Protein AF-A0A2S7NN99-F1 (afdb_monomer_lite)

Structure (mmCIF, N/CA/C/O backbone):
data_AF-A0A2S7NN99-F1
#
_entry.id   AF-A0A2S7NN99-F1
#
loop_
_atom_site.group_PDB
_atom_site.id
_atom_site.type_symbol
_atom_site.label_atom_id
_atom_site.label_alt_id
_atom_site.label_comp_id
_atom_site.label_asym_id
_atom_site.label_entity_id
_atom_site.label_seq_id
_atom_site.pdbx_PDB_ins_code
_atom_site.Cartn_x
_atom_site.Cartn_y
_atom_site.Cartn_z
_atom_site.occupancy
_atom_site.B_iso_or_equiv
_atom_site.auth_seq_id
_atom_site.auth_comp_id
_atom_site.auth_asym_id
_atom_site.auth_atom_id
_atom_site.pdbx_PDB_model_num
ATOM 1 N N . MET A 1 1 ? -9.168 13.090 3.114 1.00 55.00 1 MET A N 1
ATOM 2 C CA . MET A 1 1 ? -10.463 12.410 2.870 1.00 55.00 1 MET A CA 1
ATOM 3 C C . MET A 1 1 ? -10.605 11.812 1.466 1.00 55.00 1 MET A C 1
ATOM 5 O O . MET A 1 1 ? -11.051 10.677 1.389 1.00 55.00 1 MET A O 1
ATOM 9 N N . MET A 1 2 ? -10.179 12.478 0.378 1.00 60.00 2 MET A N 1
ATOM 10 C CA . MET A 1 2 ? -10.348 11.957 -1.000 1.00 60.00 2 MET A CA 1
ATOM 11 C C . MET A 1 2 ? -9.758 10.545 -1.228 1.00 60.00 2 MET A C 1
ATOM 13 O O . MET A 1 2 ? -10.389 9.698 -1.853 1.00 60.00 2 MET A O 1
ATOM 17 N N . ASN A 1 3 ? -8.584 10.253 -0.656 1.00 73.12 3 ASN A N 1
ATOM 18 C CA . ASN A 1 3 ? -7.882 8.987 -0.909 1.00 73.12 3 ASN A CA 1
ATOM 19 C C . ASN A 1 3 ? -8.585 7.753 -0.316 1.00 73.12 3 ASN A C 1
ATOM 21 O O . ASN A 1 3 ? -8.574 6.701 -0.947 1.00 73.12 3 ASN A O 1
ATOM 25 N N . ALA A 1 4 ? -9.206 7.871 0.865 1.00 82.69 4 ALA A N 1
ATOM 26 C CA . ALA A 1 4 ? -9.914 6.753 1.499 1.00 82.69 4 ALA A CA 1
ATOM 27 C C . ALA A 1 4 ? -11.238 6.454 0.782 1.00 82.69 4 ALA A C 1
ATOM 29 O O . ALA A 1 4 ? -11.546 5.298 0.513 1.00 82.69 4 ALA A O 1
ATOM 30 N N . TYR A 1 5 ? -11.979 7.499 0.401 1.00 88.25 5 TYR A N 1
ATOM 31 C CA . TYR A 1 5 ? -13.226 7.360 -0.350 1.00 88.25 5 TYR A CA 1
ATOM 32 C C . TYR A 1 5 ? -13.022 6.600 -1.672 1.00 88.25 5 TYR A C 1
ATOM 34 O O . TYR A 1 5 ? -13.680 5.586 -1.906 1.00 88.25 5 TYR A O 1
ATOM 42 N N . LEU A 1 6 ? -12.062 7.033 -2.500 1.00 89.31 6 LEU A N 1
ATOM 43 C CA . LEU A 1 6 ? -11.771 6.389 -3.789 1.00 89.31 6 LEU A CA 1
ATOM 44 C C . LEU A 1 6 ? -11.284 4.942 -3.622 1.00 89.31 6 LEU A C 1
ATOM 46 O O . LEU A 1 6 ? -11.666 4.061 -4.398 1.00 89.31 6 LEU A O 1
ATOM 50 N N . ALA A 1 7 ? -10.482 4.679 -2.585 1.00 89.88 7 ALA A N 1
ATOM 51 C CA . ALA A 1 7 ? -10.032 3.331 -2.260 1.00 89.88 7 ALA A CA 1
ATOM 52 C C . ALA A 1 7 ? -11.213 2.415 -1.910 1.00 89.88 7 ALA A C 1
ATOM 54 O O . ALA A 1 7 ? -11.340 1.332 -2.476 1.00 89.88 7 ALA A O 1
ATOM 55 N N . LEU A 1 8 ? -12.112 2.855 -1.024 1.00 90.69 8 LEU A N 1
ATOM 56 C CA . LEU A 1 8 ? -13.278 2.068 -0.617 1.00 90.69 8 LEU A CA 1
ATOM 57 C C . LEU A 1 8 ? -14.236 1.832 -1.784 1.00 90.69 8 LEU A C 1
ATOM 59 O O . LEU A 1 8 ? -14.724 0.716 -1.950 1.00 90.69 8 LEU A O 1
ATOM 63 N N . GLN A 1 9 ? -14.453 2.842 -2.631 1.00 91.25 9 GLN A N 1
ATOM 64 C CA . GLN A 1 9 ? -15.269 2.698 -3.835 1.00 91.25 9 GLN A CA 1
ATOM 65 C C . GLN A 1 9 ? -14.689 1.642 -4.787 1.00 91.25 9 GLN A C 1
ATOM 67 O O . GLN A 1 9 ? -15.437 0.818 -5.311 1.00 91.25 9 GLN A O 1
ATOM 72 N N . SER A 1 10 ? -13.364 1.627 -4.958 1.00 90.12 10 SER A N 1
ATOM 73 C CA . SER A 1 10 ? -12.655 0.666 -5.813 1.00 90.12 10 SER A CA 1
ATOM 74 C C . SER A 1 10 ? -12.585 -0.743 -5.212 1.00 90.12 10 SER A C 1
ATOM 76 O O . SER A 1 10 ? -12.554 -1.732 -5.941 1.00 90.12 10 SER A O 1
ATOM 78 N N . LEU A 1 11 ? -12.558 -0.855 -3.881 1.00 90.69 11 LEU A N 1
ATOM 79 C CA . LEU A 1 11 ? -12.506 -2.131 -3.161 1.00 90.69 11 LEU A CA 1
ATOM 80 C C . LEU A 1 11 ? -13.888 -2.742 -2.911 1.00 90.69 11 LEU A C 1
ATOM 82 O O . LEU A 1 11 ? -13.969 -3.899 -2.492 1.00 90.69 11 LEU A O 1
ATOM 86 N N . ARG A 1 12 ? -14.971 -2.005 -3.144 1.00 92.62 12 ARG A N 1
ATOM 87 C CA . ARG A 1 12 ? -16.332 -2.499 -2.943 1.00 92.62 12 ARG A CA 1
ATOM 88 C C . ARG A 1 12 ? -16.665 -3.604 -3.950 1.00 92.62 12 ARG A C 1
ATOM 90 O O . ARG A 1 12 ? -16.491 -3.432 -5.155 1.00 92.62 12 ARG A O 1
ATOM 97 N N . TYR A 1 13 ? -17.195 -4.727 -3.468 1.00 92.31 13 TYR A N 1
ATOM 98 C CA . TYR A 1 13 ? -17.783 -5.733 -4.353 1.00 92.31 13 TYR A CA 1
ATOM 99 C C . TYR A 1 13 ? -19.175 -5.289 -4.814 1.00 92.31 13 TYR A C 1
ATOM 101 O O . TYR A 1 13 ? -19.898 -4.632 -4.072 1.00 92.31 13 TYR A O 1
ATOM 109 N N . LYS A 1 14 ? -19.564 -5.653 -6.041 1.00 92.00 14 LYS A N 1
ATOM 110 C CA . LYS A 1 14 ? -20.864 -5.247 -6.603 1.00 92.00 14 LYS A CA 1
ATOM 111 C C . LYS A 1 14 ? -22.058 -5.877 -5.883 1.00 92.00 14 LYS A C 1
ATOM 113 O O . LYS A 1 14 ? -23.092 -5.236 -5.774 1.00 92.00 14 LYS A O 1
ATOM 118 N N . GLU A 1 15 ? -21.903 -7.114 -5.422 1.00 94.31 15 GLU A N 1
ATOM 119 C CA . GLU A 1 15 ? -23.029 -7.965 -5.008 1.00 94.31 15 GLU A CA 1
ATOM 120 C C . GLU A 1 15 ? -22.906 -8.499 -3.577 1.00 94.31 15 GLU A C 1
ATOM 122 O O . GLU A 1 15 ? -23.782 -9.221 -3.115 1.00 94.31 15 GLU A O 1
ATOM 127 N N . LYS A 1 16 ? -21.817 -8.183 -2.867 1.00 93.38 16 LYS A N 1
ATOM 128 C CA . LYS A 1 16 ? -21.607 -8.662 -1.500 1.00 93.38 16 LYS A CA 1
ATOM 129 C C . LYS A 1 16 ? -20.940 -7.618 -0.628 1.00 93.38 16 LYS A C 1
ATOM 131 O O . LYS A 1 16 ? -20.137 -6.814 -1.106 1.00 93.38 16 LYS A O 1
ATOM 136 N N . ASP A 1 17 ? -21.215 -7.710 0.661 1.00 91.75 17 ASP A N 1
ATOM 137 C CA . ASP A 1 17 ? -20.565 -6.863 1.642 1.00 91.75 17 ASP A CA 1
ATOM 138 C C . ASP A 1 17 ? -19.085 -7.218 1.776 1.00 91.75 17 ASP A C 1
ATOM 140 O O . ASP A 1 17 ? -18.638 -8.350 1.549 1.00 91.75 17 ASP A O 1
ATOM 144 N N . ARG A 1 18 ? -18.300 -6.201 2.124 1.00 91.19 18 ARG A N 1
ATOM 145 C CA . ARG A 1 18 ? -16.875 -6.330 2.396 1.00 91.19 18 ARG A CA 1
ATOM 146 C C . ARG A 1 18 ? -16.561 -5.602 3.686 1.00 91.19 18 ARG A C 1
ATOM 148 O O . ARG A 1 18 ? -16.746 -4.393 3.766 1.00 91.19 18 ARG A O 1
ATOM 155 N N . VAL A 1 19 ? -16.047 -6.335 4.665 1.00 90.25 19 VAL A N 1
ATOM 156 C CA . VAL A 1 19 ? -15.550 -5.744 5.907 1.00 90.25 19 VAL A CA 1
ATOM 157 C C . VAL A 1 19 ? -14.124 -5.271 5.661 1.00 90.25 19 VAL A C 1
ATOM 159 O O . VAL A 1 19 ? -13.265 -6.049 5.247 1.00 90.25 19 VAL A O 1
ATOM 162 N N . LEU A 1 20 ? -13.889 -3.978 5.860 1.00 90.12 20 LEU A N 1
ATOM 163 C CA . LEU A 1 20 ? -12.578 -3.351 5.748 1.00 90.12 20 LEU A CA 1
ATOM 164 C C . LEU A 1 20 ? -12.350 -2.507 6.992 1.00 90.12 20 LEU A C 1
ATOM 166 O O . LEU A 1 20 ? -13.247 -1.789 7.426 1.00 90.12 20 LEU A O 1
ATOM 170 N N . TRP A 1 21 ? -11.136 -2.570 7.521 1.00 88.69 21 TRP A N 1
ATOM 171 C CA . TRP A 1 21 ? -10.690 -1.672 8.570 1.00 88.69 21 TRP A CA 1
ATOM 172 C C . TRP A 1 21 ? -9.800 -0.585 7.957 1.00 88.69 21 TRP A C 1
ATOM 174 O O . TRP A 1 21 ? -8.901 -0.882 7.168 1.00 88.69 21 TRP A O 1
ATOM 184 N N . THR A 1 22 ? -10.066 0.676 8.289 1.00 88.06 22 THR A N 1
ATOM 185 C CA . THR A 1 22 ? -9.208 1.820 7.957 1.00 88.06 22 THR A CA 1
ATOM 186 C C . THR A 1 22 ? -9.270 2.823 9.096 1.00 88.06 22 THR A C 1
ATOM 188 O O . THR A 1 22 ? -10.347 3.266 9.485 1.00 88.06 22 THR A O 1
ATOM 191 N N . ASP A 1 23 ? -8.107 3.205 9.609 1.00 85.81 23 ASP A N 1
ATOM 192 C CA . ASP A 1 23 ? -7.924 4.210 10.658 1.00 85.81 23 ASP A CA 1
ATOM 193 C C . ASP A 1 23 ? -8.709 5.505 10.392 1.00 85.81 23 ASP A C 1
ATOM 195 O O . ASP A 1 23 ? -9.357 6.039 11.287 1.00 85.81 23 ASP A O 1
ATOM 199 N N . ALA A 1 24 ? -8.734 5.966 9.139 1.00 84.19 24 ALA A N 1
ATOM 200 C CA . ALA A 1 24 ? -9.413 7.195 8.735 1.00 84.19 24 ALA A CA 1
ATOM 201 C C . ALA A 1 24 ? -10.937 7.210 8.983 1.00 84.19 24 ALA A C 1
ATOM 203 O O . ALA A 1 24 ? -11.529 8.287 8.944 1.00 84.19 24 ALA A O 1
ATOM 204 N N . ILE A 1 25 ? -11.573 6.049 9.189 1.00 86.38 25 ILE A N 1
ATOM 205 C CA . ILE A 1 25 ? -13.024 5.923 9.421 1.00 86.38 25 ILE A CA 1
ATOM 206 C C . ILE A 1 25 ? -13.323 5.164 10.715 1.00 86.38 25 ILE A C 1
ATOM 208 O O . ILE A 1 25 ? -14.248 5.524 11.434 1.00 86.38 25 ILE A O 1
ATOM 212 N N . CYS A 1 26 ? -12.566 4.104 11.001 1.00 87.50 26 CYS A N 1
ATOM 213 C CA . CYS A 1 26 ? -12.799 3.224 12.142 1.00 87.50 26 CYS A CA 1
ATOM 214 C C . CYS A 1 26 ? -12.317 3.809 13.475 1.00 87.50 26 CYS A C 1
ATOM 216 O O . CYS A 1 26 ? -12.704 3.280 14.509 1.00 87.50 26 CYS A O 1
ATOM 218 N N . ILE A 1 27 ? -11.477 4.848 13.455 1.00 86.19 27 ILE A N 1
ATOM 219 C CA . ILE A 1 27 ? -11.022 5.556 14.657 1.00 86.19 27 ILE A CA 1
ATOM 220 C C . ILE A 1 27 ? -11.734 6.900 14.718 1.00 86.19 27 ILE A C 1
ATOM 222 O O . ILE A 1 27 ? -11.735 7.651 13.733 1.00 86.19 27 ILE A O 1
ATOM 226 N N . ASN A 1 28 ? -12.287 7.240 15.879 1.00 87.12 28 ASN A N 1
ATOM 227 C CA . ASN A 1 28 ? -12.816 8.573 16.111 1.00 87.12 28 ASN A CA 1
ATOM 228 C C . ASN A 1 28 ? -11.684 9.608 16.126 1.00 87.12 28 ASN A C 1
ATOM 230 O O . ASN A 1 28 ? -11.003 9.820 17.125 1.00 87.12 28 ASN A O 1
ATOM 234 N N . GLN A 1 29 ? -11.507 10.308 15.008 1.00 83.69 29 GLN A N 1
ATOM 235 C CA . GLN A 1 29 ? -10.440 11.301 14.853 1.00 83.69 29 GLN A CA 1
ATOM 236 C C . GLN A 1 29 ? -10.606 12.537 15.759 1.00 83.69 29 GLN A C 1
ATOM 238 O O . GLN A 1 29 ? -9.670 13.325 15.884 1.00 83.69 29 GLN A O 1
ATOM 243 N N . ASN A 1 30 ? -11.776 12.720 16.384 1.00 92.12 30 ASN A N 1
ATOM 244 C CA . ASN A 1 30 ? -12.035 13.815 17.322 1.00 92.12 30 ASN A CA 1
ATOM 245 C C . ASN A 1 30 ? -11.742 13.436 18.782 1.00 92.12 30 ASN A C 1
ATOM 247 O O . ASN A 1 30 ? -11.702 14.323 19.635 1.00 92.12 30 ASN A O 1
ATOM 251 N N . ASP A 1 31 ? -11.525 12.151 19.069 1.00 92.88 31 ASP A N 1
ATOM 252 C CA . ASP A 1 31 ? -11.190 11.652 20.398 1.00 92.88 31 ASP A CA 1
ATOM 253 C C . ASP A 1 31 ? -9.716 11.236 20.439 1.00 92.88 31 ASP A C 1
ATOM 255 O O . ASP A 1 31 ? -9.300 10.208 19.901 1.00 92.88 31 ASP A O 1
ATOM 259 N N . LYS A 1 32 ? -8.898 12.072 21.083 1.00 90.69 32 LYS A N 1
ATOM 260 C CA . LYS A 1 32 ? -7.456 11.830 21.201 1.00 90.69 32 LYS A CA 1
ATOM 261 C C . LYS A 1 32 ? -7.126 10.661 22.126 1.00 90.69 32 LYS A C 1
ATOM 263 O O . LYS A 1 32 ? -6.068 10.052 21.957 1.00 90.69 32 LYS A O 1
ATOM 268 N N . GLU A 1 33 ? -7.983 10.361 23.098 1.00 91.12 33 GLU A N 1
ATOM 269 C CA . GLU A 1 33 ? -7.769 9.237 24.006 1.00 91.12 33 GLU A CA 1
ATOM 270 C C . GLU A 1 33 ? -8.028 7.922 23.274 1.00 91.12 33 GLU A C 1
ATOM 272 O O . GLU A 1 33 ? -7.157 7.049 23.275 1.00 91.12 33 GLU A O 1
ATOM 277 N N . GLU A 1 34 ? -9.152 7.820 22.556 1.00 87.81 34 GLU A N 1
ATOM 278 C CA . GLU A 1 34 ? -9.442 6.673 21.688 1.00 87.81 34 GLU A CA 1
ATOM 279 C C . GLU A 1 34 ? -8.349 6.504 20.629 1.00 87.81 34 GLU A C 1
ATOM 281 O O . GLU A 1 34 ? -7.812 5.410 20.461 1.00 87.81 34 GLU A O 1
ATOM 286 N N . GLN A 1 35 ? -7.961 7.589 19.950 1.00 87.62 35 GLN A N 1
ATOM 287 C CA . GLN A 1 35 ? -6.917 7.544 18.929 1.00 87.62 35 GLN A CA 1
ATOM 288 C C . GLN A 1 35 ? -5.604 6.980 19.490 1.00 87.62 35 GLN A C 1
ATOM 290 O O . GLN A 1 35 ? -4.995 6.113 18.865 1.00 87.62 35 GLN A O 1
ATOM 295 N N . SER A 1 36 ? -5.178 7.423 20.677 1.00 88.38 36 SER A N 1
ATOM 296 C CA . SER A 1 36 ? -3.967 6.909 21.329 1.00 88.38 36 SER A CA 1
ATOM 297 C C . SER A 1 36 ? -4.078 5.415 21.653 1.00 88.38 36 SER A C 1
ATOM 299 O O . SER A 1 36 ? -3.151 4.649 21.378 1.00 88.38 36 SER A O 1
ATOM 301 N N . GLN A 1 37 ? -5.229 4.970 22.166 1.00 88.69 37 GLN A N 1
ATOM 302 C CA . GLN A 1 37 ? -5.484 3.556 22.454 1.00 88.69 37 GLN A CA 1
ATOM 303 C C . GLN A 1 37 ? -5.484 2.699 21.179 1.00 88.69 37 GLN A C 1
ATOM 305 O O . GLN A 1 37 ? -4.852 1.644 21.142 1.00 88.69 37 GLN A O 1
ATOM 310 N N . GLN A 1 38 ? -6.135 3.164 20.112 1.00 86.06 38 GLN A N 1
ATOM 311 C CA . GLN A 1 38 ? -6.190 2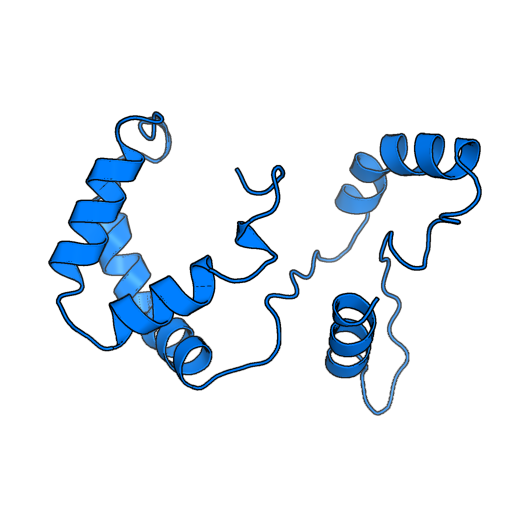.474 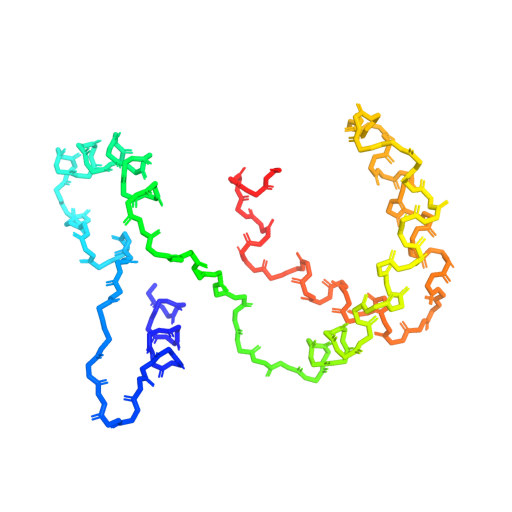18.821 1.00 86.06 38 GLN A CA 1
ATOM 312 C C . GLN A 1 38 ? -4.809 2.391 18.161 1.00 86.06 38 GLN A C 1
ATOM 314 O O . GLN A 1 38 ? -4.446 1.349 17.618 1.00 86.06 38 GLN A O 1
ATOM 319 N N . ILE A 1 39 ? -3.991 3.447 18.267 1.00 84.88 39 ILE A N 1
ATOM 320 C CA . ILE A 1 39 ? -2.605 3.440 17.777 1.00 84.88 39 ILE A CA 1
ATOM 321 C C . ILE A 1 39 ? -1.784 2.345 18.471 1.00 84.88 39 ILE A C 1
ATOM 323 O O . ILE A 1 39 ? -1.039 1.628 17.802 1.00 84.88 39 ILE A O 1
ATOM 327 N N . GLN A 1 40 ? -1.950 2.157 19.784 1.00 87.81 40 GLN A N 1
ATOM 328 C CA . GLN A 1 40 ? -1.271 1.082 20.523 1.00 87.81 40 GLN A CA 1
ATOM 329 C C . GLN A 1 40 ? -1.723 -0.318 20.077 1.00 87.81 40 GLN A C 1
ATOM 331 O O . GLN A 1 40 ? -0.951 -1.273 20.156 1.00 87.81 40 GLN A O 1
ATOM 336 N N . GLN A 1 41 ? -2.950 -0.444 19.567 1.00 86.50 41 GLN A N 1
ATOM 337 C CA . GLN A 1 41 ? -3.522 -1.700 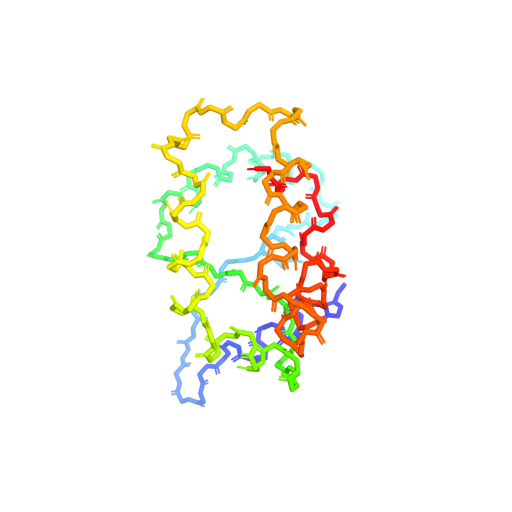19.079 1.00 86.50 41 GLN A CA 1
ATOM 338 C C . GLN A 1 41 ? -3.210 -1.988 17.606 1.00 86.50 41 GLN A C 1
ATOM 340 O O . GLN A 1 41 ? -3.468 -3.095 17.144 1.00 86.50 41 GLN A O 1
ATOM 345 N N . LEU A 1 42 ? -2.615 -1.056 16.852 1.00 83.75 42 LEU A N 1
ATOM 346 C CA . LEU A 1 42 ? -2.331 -1.266 15.426 1.00 83.75 42 LEU A CA 1
ATOM 347 C C . LEU A 1 42 ? -1.576 -2.572 15.165 1.00 83.75 42 LEU A C 1
ATOM 349 O O . LEU A 1 42 ? -1.904 -3.284 14.222 1.00 83.75 42 LEU A O 1
ATOM 353 N N . GLY A 1 43 ? -0.618 -2.926 16.025 1.00 84.12 43 GLY A N 1
ATOM 354 C CA . GLY A 1 43 ? 0.124 -4.181 15.906 1.00 84.12 43 GLY A CA 1
ATOM 355 C C . GLY A 1 43 ? -0.772 -5.425 15.942 1.00 84.12 43 GLY A C 1
ATOM 356 O O . GLY A 1 43 ? -0.597 -6.322 15.118 1.00 84.12 43 GLY A O 1
ATOM 357 N N . SER A 1 44 ? -1.753 -5.472 16.850 1.00 87.06 44 SER A N 1
ATOM 358 C CA . SER A 1 44 ? -2.699 -6.592 16.946 1.00 87.06 44 SER A CA 1
ATOM 359 C C . SER A 1 44 ? -3.761 -6.555 15.847 1.00 87.06 44 SER A C 1
ATOM 361 O O . SER A 1 44 ? -4.166 -7.602 15.349 1.00 87.06 44 SER A O 1
ATOM 363 N N . ILE A 1 45 ? -4.181 -5.362 15.422 1.00 86.06 45 ILE A N 1
ATOM 364 C CA . ILE A 1 45 ? -5.106 -5.191 14.297 1.00 86.06 45 ILE A CA 1
ATOM 365 C C . ILE A 1 45 ? -4.463 -5.736 13.020 1.00 86.06 45 ILE A C 1
ATOM 367 O O . ILE A 1 45 ? -5.058 -6.575 12.348 1.00 86.06 45 ILE A O 1
ATOM 371 N N . TYR A 1 46 ? -3.229 -5.326 12.710 1.00 82.88 46 TYR A N 1
ATOM 372 C CA . TYR A 1 46 ? -2.517 -5.814 11.531 1.00 82.88 46 TYR A CA 1
ATOM 373 C C . TYR A 1 46 ? -2.276 -7.324 11.590 1.00 82.88 46 TYR A C 1
ATOM 375 O O . TYR A 1 46 ? -2.505 -8.001 10.587 1.00 82.88 46 TYR A O 1
ATOM 383 N N . SER A 1 47 ? -1.878 -7.869 12.746 1.00 86.25 47 SER A N 1
ATOM 384 C CA . SER A 1 47 ? -1.644 -9.312 12.887 1.00 86.25 47 SER A CA 1
ATOM 385 C C . SER A 1 47 ? -2.923 -10.151 12.813 1.00 86.25 47 SER A C 1
ATOM 387 O O . SER A 1 47 ? -2.867 -11.299 12.379 1.00 86.25 47 SER A O 1
ATOM 389 N N . GLY A 1 48 ? -4.071 -9.586 13.194 1.00 85.81 48 GLY A N 1
ATOM 390 C CA . GLY A 1 48 ? -5.376 -10.242 13.120 1.00 85.81 48 GLY A CA 1
ATOM 391 C C . GLY A 1 48 ? -6.072 -10.138 11.759 1.00 85.81 48 GLY A C 1
ATOM 392 O O . GLY A 1 48 ? -7.101 -10.782 11.555 1.00 85.81 48 GLY A O 1
ATOM 393 N N . THR A 1 49 ? -5.559 -9.333 10.823 1.00 87.56 49 THR A N 1
ATOM 394 C CA . THR A 1 49 ? -6.185 -9.173 9.501 1.00 87.56 49 THR A CA 1
ATOM 395 C C . THR A 1 49 ? -5.848 -10.325 8.553 1.00 87.56 49 THR A C 1
ATOM 397 O O . THR A 1 49 ? -4.703 -10.754 8.459 1.00 87.56 49 THR A O 1
ATOM 400 N N . GLU A 1 50 ? -6.834 -10.790 7.776 1.00 88.56 50 GLU A N 1
ATOM 401 C CA . GLU A 1 50 ? -6.615 -11.812 6.733 1.00 88.56 50 GLU A CA 1
ATOM 4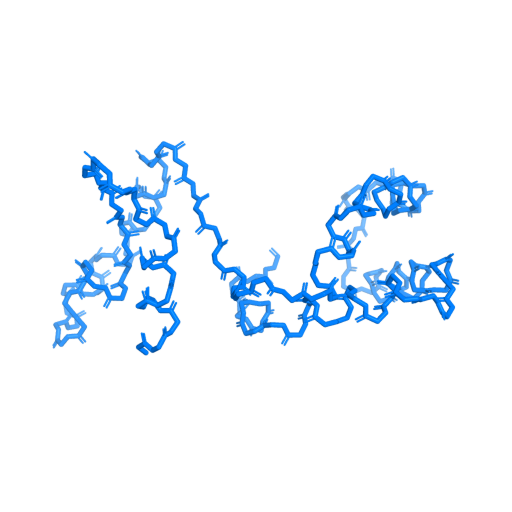02 C C . GLU A 1 50 ? -5.639 -11.320 5.649 1.00 88.56 50 GLU A C 1
ATOM 404 O O . GLU A 1 50 ? -4.854 -12.086 5.091 1.00 88.56 50 GLU A O 1
ATOM 409 N N . ARG A 1 51 ? -5.694 -10.022 5.327 1.00 89.69 51 ARG A N 1
ATOM 410 C CA . ARG A 1 51 ? -4.798 -9.376 4.368 1.00 89.69 51 ARG A CA 1
ATOM 411 C C . ARG A 1 51 ? -4.704 -7.880 4.619 1.00 89.69 51 ARG A C 1
ATOM 413 O O . ARG A 1 51 ? -5.697 -7.234 4.949 1.00 89.69 51 ARG A O 1
ATOM 420 N N . VAL A 1 52 ? -3.549 -7.317 4.284 1.00 88.50 52 VAL A N 1
ATOM 421 C CA . VAL A 1 52 ? -3.346 -5.868 4.198 1.00 88.50 52 VAL A CA 1
ATOM 422 C C . VAL A 1 52 ? -3.463 -5.429 2.740 1.00 88.50 52 VAL A C 1
ATOM 424 O O . VAL A 1 52 ? -2.947 -6.083 1.830 1.00 88.50 52 VAL A O 1
ATOM 427 N N . ILE A 1 53 ? -4.179 -4.331 2.497 1.00 88.88 53 ILE A N 1
ATOM 428 C CA . ILE A 1 53 ? -4.351 -3.749 1.164 1.00 88.88 53 ILE A CA 1
ATOM 429 C C . ILE A 1 53 ? -3.693 -2.377 1.148 1.00 88.88 53 ILE A C 1
ATOM 431 O O . ILE A 1 53 ? -4.068 -1.490 1.910 1.00 88.88 53 ILE A O 1
ATOM 435 N N . ILE A 1 54 ? -2.745 -2.196 0.233 1.00 87.31 54 ILE A N 1
ATOM 436 C CA . ILE A 1 54 ? -2.119 -0.902 -0.018 1.00 87.31 54 ILE A CA 1
ATOM 437 C C . ILE A 1 54 ? -2.821 -0.253 -1.210 1.00 87.31 54 ILE A C 1
ATOM 439 O O . ILE A 1 54 ? -2.795 -0.779 -2.324 1.00 87.31 54 ILE A O 1
ATOM 443 N N . TRP A 1 55 ? -3.449 0.900 -0.980 1.00 86.81 55 TRP A N 1
ATOM 444 C CA . TRP A 1 55 ? -4.022 1.711 -2.049 1.00 86.81 55 TRP A CA 1
ATOM 445 C C . TRP A 1 55 ? -2.970 2.666 -2.601 1.00 86.81 55 TRP A C 1
ATOM 447 O O . TRP A 1 55 ? -2.639 3.677 -1.984 1.00 86.81 55 TRP A O 1
ATOM 457 N N . LEU A 1 56 ? -2.469 2.351 -3.792 1.00 86.94 56 LEU A N 1
ATOM 458 C CA . LEU A 1 56 ? -1.489 3.186 -4.477 1.00 86.94 56 LEU A CA 1
ATOM 459 C C . LEU A 1 56 ? -2.145 4.300 -5.298 1.00 86.94 56 LEU A C 1
ATOM 461 O O . LEU A 1 56 ? -1.425 5.022 -5.963 1.00 86.94 56 LEU A O 1
ATOM 465 N N . GLY A 1 57 ? -3.470 4.476 -5.279 1.00 86.56 57 GLY A N 1
ATOM 466 C CA . GLY A 1 57 ? -4.194 5.402 -6.162 1.00 86.56 57 GLY A CA 1
ATOM 467 C C . GLY A 1 57 ? -4.742 4.722 -7.418 1.00 86.56 57 GLY A C 1
ATOM 468 O O . GLY A 1 57 ? -4.484 3.545 -7.663 1.00 86.56 57 GLY A O 1
ATOM 469 N N . GLU A 1 58 ? -5.469 5.474 -8.243 1.00 87.81 58 GLU A N 1
ATOM 470 C CA . GLU A 1 58 ? -6.097 4.940 -9.456 1.00 87.81 58 GLU A CA 1
ATOM 471 C C . GLU A 1 58 ? -5.073 4.417 -10.473 1.00 87.81 58 GLU A C 1
ATOM 473 O O . GLU A 1 58 ? -3.922 4.876 -10.545 1.00 87.81 58 GLU A O 1
ATOM 478 N N . ALA A 1 59 ? -5.497 3.432 -11.264 1.00 87.44 59 ALA A N 1
ATOM 479 C CA . ALA A 1 59 ? -4.678 2.872 -12.324 1.00 87.44 59 ALA A CA 1
ATOM 480 C C . ALA A 1 59 ? -4.441 3.925 -13.415 1.00 87.44 59 ALA A C 1
ATOM 482 O O . ALA A 1 59 ? -5.378 4.496 -13.965 1.00 87.44 59 ALA A O 1
ATOM 483 N N . THR A 1 60 ? -3.175 4.158 -13.748 1.00 89.81 60 THR A N 1
ATOM 484 C CA . THR A 1 60 ? -2.769 4.984 -14.891 1.00 89.81 60 THR A CA 1
ATOM 485 C C . THR A 1 60 ? -2.078 4.110 -15.928 1.00 89.81 60 THR A C 1
ATOM 487 O O . THR A 1 60 ? -1.650 2.996 -15.619 1.00 89.81 60 THR A O 1
ATOM 490 N N . TYR A 1 61 ? -1.936 4.615 -17.156 1.00 89.88 61 TYR A N 1
ATOM 491 C CA . TYR A 1 61 ? -1.154 3.938 -18.194 1.00 89.88 61 TYR A CA 1
ATOM 492 C C . TYR A 1 61 ? 0.246 3.561 -17.685 1.00 89.88 61 TYR A C 1
ATOM 494 O O . TYR A 1 61 ? 0.642 2.404 -17.786 1.00 89.88 61 TYR A O 1
ATOM 502 N N . ASP A 1 62 ? 0.937 4.509 -17.048 1.00 87.75 62 ASP A N 1
ATOM 503 C CA . ASP A 1 62 ? 2.268 4.307 -16.470 1.00 87.75 62 ASP A CA 1
ATOM 504 C C . ASP A 1 62 ? 2.264 3.195 -15.401 1.00 87.75 62 ASP A C 1
ATOM 506 O O . ASP A 1 62 ? 3.091 2.284 -15.445 1.00 87.75 62 ASP A O 1
ATOM 510 N N . ILE A 1 63 ? 1.286 3.176 -14.487 1.00 87.06 63 ILE A N 1
ATOM 511 C CA . ILE A 1 63 ? 1.174 2.089 -13.501 1.00 87.06 63 ILE A CA 1
ATOM 512 C C . ILE A 1 63 ? 0.939 0.736 -14.161 1.00 87.06 63 ILE A C 1
ATOM 514 O O . ILE A 1 63 ? 1.600 -0.248 -13.828 1.00 87.06 63 ILE A O 1
ATOM 518 N N . ASN A 1 64 ? -0.007 0.666 -15.091 1.00 89.12 64 ASN A N 1
ATOM 519 C CA . ASN A 1 64 ? -0.328 -0.593 -15.747 1.00 89.12 64 ASN A CA 1
ATOM 520 C C . ASN A 1 64 ? 0.883 -1.105 -16.530 1.00 89.12 64 ASN A C 1
ATOM 522 O O . ASN A 1 64 ? 1.190 -2.296 -16.489 1.00 89.12 64 ASN A O 1
ATOM 526 N N . TYR A 1 65 ? 1.624 -0.196 -17.166 1.00 88.06 65 TYR A N 1
ATOM 527 C CA . TYR A 1 65 ? 2.853 -0.508 -17.872 1.00 88.06 65 TYR A CA 1
ATOM 528 C C . TYR A 1 65 ? 3.924 -1.071 -16.929 1.00 88.06 65 TYR A C 1
ATOM 530 O O . TYR A 1 65 ? 4.485 -2.128 -17.219 1.00 88.06 65 TYR A O 1
ATOM 538 N N . VAL A 1 66 ? 4.201 -0.433 -15.784 1.00 86.31 66 VAL A N 1
ATOM 539 C CA . VAL A 1 66 ? 5.234 -0.928 -14.852 1.00 86.31 66 VAL A CA 1
ATOM 540 C C . VAL A 1 66 ? 4.841 -2.262 -14.210 1.00 86.31 66 VAL A C 1
ATOM 542 O O . VAL A 1 66 ? 5.677 -3.160 -14.115 1.00 86.31 66 VAL A O 1
ATOM 545 N N . ILE A 1 67 ? 3.563 -2.443 -13.853 1.00 85.69 67 ILE A N 1
ATOM 546 C CA . ILE A 1 67 ? 3.044 -3.701 -13.292 1.00 85.69 67 ILE A CA 1
ATOM 547 C C . ILE A 1 67 ? 3.131 -4.832 -14.322 1.00 85.69 67 ILE A C 1
ATOM 549 O O . ILE A 1 67 ? 3.575 -5.932 -13.988 1.00 85.69 67 ILE A O 1
ATOM 553 N N . HIS A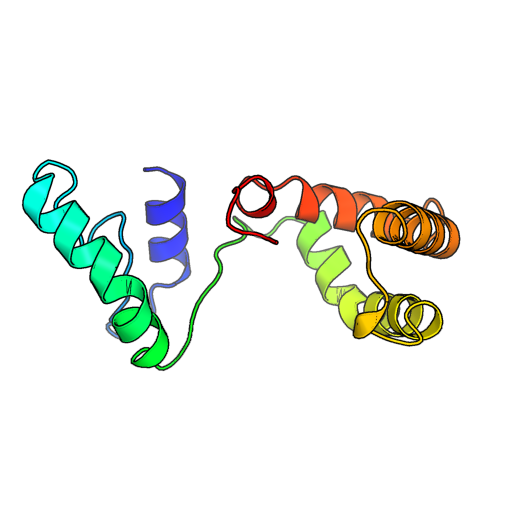 1 68 ? 2.777 -4.569 -15.582 1.00 88.12 68 HIS A N 1
ATOM 554 C CA . HIS A 1 68 ? 2.895 -5.551 -16.661 1.00 88.12 68 HIS A CA 1
ATOM 555 C C . HIS A 1 68 ? 4.345 -6.036 -16.838 1.00 88.12 68 HIS A C 1
ATOM 557 O O . HIS A 1 68 ? 4.595 -7.210 -17.107 1.00 88.12 68 HIS A O 1
ATOM 563 N N . HIS A 1 69 ? 5.319 -5.155 -16.603 1.00 83.31 69 HIS A N 1
ATOM 564 C CA . HIS A 1 69 ? 6.745 -5.460 -16.726 1.00 83.31 69 HIS A CA 1
ATOM 565 C C . HIS A 1 69 ? 7.412 -5.877 -15.402 1.00 83.31 69 HIS A C 1
ATOM 567 O O . HIS A 1 69 ? 8.640 -5.993 -15.347 1.00 83.31 69 HIS A O 1
ATOM 573 N N . ARG A 1 70 ? 6.632 -6.169 -14.347 1.00 82.06 70 ARG A N 1
ATOM 574 C CA . ARG A 1 70 ? 7.138 -6.486 -12.997 1.00 82.06 70 ARG A CA 1
ATOM 575 C C . ARG A 1 70 ? 8.203 -7.583 -12.987 1.00 82.06 70 ARG A C 1
ATOM 577 O O . ARG A 1 70 ? 9.239 -7.402 -12.363 1.00 82.06 70 ARG A O 1
ATOM 584 N N . LYS A 1 71 ? 7.993 -8.691 -13.706 1.00 80.44 71 LYS A N 1
ATOM 585 C CA . LYS A 1 71 ? 8.959 -9.809 -13.745 1.00 80.44 71 LYS A CA 1
ATOM 586 C C . LYS A 1 71 ? 10.317 -9.396 -14.322 1.00 80.44 71 LYS A C 1
ATOM 588 O O . LYS A 1 71 ? 11.351 -9.874 -13.877 1.00 80.44 71 LYS A O 1
ATOM 593 N N . HIS A 1 72 ? 10.324 -8.505 -15.313 1.00 73.75 72 HIS A N 1
ATOM 594 C CA . HIS A 1 72 ? 11.565 -8.007 -15.905 1.00 73.75 72 HIS A CA 1
ATOM 595 C C . HIS A 1 72 ? 12.305 -7.064 -14.946 1.00 73.75 72 HIS A C 1
ATOM 597 O O . HIS A 1 72 ? 13.529 -7.137 -14.836 1.00 73.75 72 HIS A O 1
ATOM 603 N N . LEU A 1 73 ? 11.559 -6.226 -14.216 1.00 70.75 73 LEU A N 1
ATOM 604 C CA . LEU A 1 73 ? 12.100 -5.364 -13.161 1.00 70.75 73 LEU A CA 1
ATOM 605 C C . LEU A 1 73 ? 12.717 -6.193 -12.031 1.00 70.75 73 LEU A C 1
ATOM 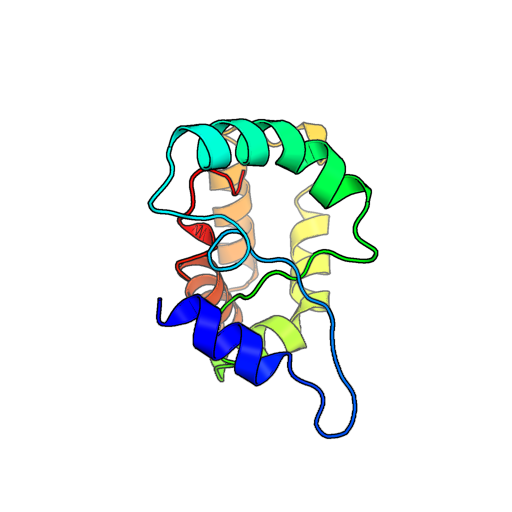607 O O . LEU A 1 73 ? 13.860 -5.952 -11.660 1.00 70.75 73 LEU A O 1
ATOM 611 N N . GLU A 1 74 ? 11.995 -7.205 -11.551 1.00 74.12 74 GLU A N 1
ATOM 612 C CA . GLU A 1 74 ? 12.440 -8.133 -10.507 1.00 74.12 74 GLU A CA 1
ATOM 613 C C . GLU A 1 74 ? 13.722 -8.864 -10.922 1.00 74.12 74 GLU A C 1
ATOM 615 O O . GLU A 1 74 ? 14.737 -8.767 -10.242 1.00 74.12 74 GLU A O 1
ATOM 620 N N . ASN A 1 75 ? 13.737 -9.471 -12.112 1.00 73.75 75 ASN A N 1
ATOM 621 C CA . ASN A 1 75 ? 14.917 -10.166 -12.630 1.00 73.75 75 ASN A CA 1
ATOM 622 C C . ASN A 1 75 ? 16.130 -9.247 -12.831 1.00 73.75 75 ASN A C 1
ATOM 624 O O . ASN A 1 75 ? 17.264 -9.718 -12.795 1.00 73.75 75 ASN A O 1
ATOM 628 N N . THR A 1 76 ? 15.913 -7.956 -13.089 1.00 68.19 76 THR A N 1
ATOM 629 C CA . THR A 1 76 ? 17.001 -6.978 -13.223 1.00 68.19 76 THR A CA 1
ATOM 630 C C . THR A 1 76 ? 17.502 -6.546 -11.846 1.00 68.19 76 THR A C 1
ATOM 632 O O . THR A 1 76 ? 18.706 -6.530 -11.620 1.00 68.19 76 THR A O 1
ATOM 635 N N . GLY A 1 77 ? 16.599 -6.264 -10.902 1.00 64.62 77 GLY A N 1
ATOM 636 C CA . GLY A 1 77 ? 16.942 -5.880 -9.531 1.00 64.62 77 GLY A CA 1
ATOM 637 C C . GLY A 1 77 ? 17.659 -6.990 -8.761 1.00 64.62 77 GLY A C 1
ATOM 638 O O . GLY A 1 77 ? 18.720 -6.751 -8.189 1.00 64.62 77 GLY A O 1
ATOM 639 N N . SER A 1 78 ? 17.151 -8.225 -8.812 1.00 66.38 78 SER A N 1
ATOM 640 C CA . SER A 1 78 ? 17.729 -9.374 -8.099 1.00 66.38 78 SER A CA 1
ATOM 641 C C . SER A 1 78 ? 19.132 -9.755 -8.580 1.00 66.38 78 SER A C 1
ATOM 643 O O . SER A 1 78 ? 19.914 -10.285 -7.803 1.00 66.38 78 SER A O 1
ATOM 645 N N . LYS A 1 79 ? 19.498 -9.450 -9.833 1.00 65.06 79 LYS A N 1
ATOM 646 C CA . LYS A 1 79 ? 20.876 -9.644 -10.330 1.00 65.06 79 LYS A CA 1
ATOM 647 C C . LYS A 1 79 ? 21.889 -8.695 -9.689 1.00 65.06 79 LYS A C 1
ATOM 649 O O . LYS A 1 79 ? 23.083 -8.967 -9.742 1.00 65.06 79 LYS A O 1
ATOM 654 N N . HIS A 1 80 ? 21.422 -7.582 -9.131 1.00 59.53 80 HIS A N 1
ATOM 655 C CA . HIS A 1 80 ? 22.264 -6.537 -8.552 1.00 59.53 80 HIS A CA 1
ATOM 656 C C . HIS A 1 80 ? 22.150 -6.446 -7.026 1.00 59.53 80 HIS A C 1
ATOM 658 O O . HIS A 1 80 ? 22.983 -5.800 -6.402 1.00 59.53 80 HIS A O 1
ATOM 664 N N . ILE A 1 81 ? 21.157 -7.110 -6.427 1.00 61.78 81 ILE A N 1
ATOM 665 C CA . ILE A 1 81 ? 20.987 -7.229 -4.977 1.00 61.78 81 ILE A CA 1
ATOM 666 C C . ILE A 1 81 ? 21.377 -8.658 -4.598 1.00 61.78 81 ILE A C 1
ATOM 668 O O . ILE A 1 81 ? 20.536 -9.542 -4.465 1.00 61.78 81 ILE A O 1
ATOM 672 N N . SER A 1 82 ? 22.682 -8.898 -4.483 1.00 55.06 82 SER A N 1
ATOM 673 C CA . SER A 1 82 ? 23.237 -10.203 -4.105 1.00 55.06 82 SER A CA 1
ATOM 674 C C . SER A 1 82 ? 22.996 -10.554 -2.633 1.00 55.06 82 SER A C 1
ATOM 676 O O . SER A 1 82 ? 23.097 -11.725 -2.276 1.00 55.06 82 SER A O 1
ATOM 678 N N . ASN A 1 83 ? 22.645 -9.577 -1.786 1.00 54.69 83 ASN A N 1
ATOM 679 C CA . ASN A 1 83 ? 22.256 -9.819 -0.400 1.00 54.69 83 ASN A CA 1
ATOM 680 C C . ASN A 1 83 ? 21.319 -8.711 0.123 1.00 54.69 83 ASN A C 1
ATOM 682 O O . ASN A 1 83 ? 21.686 -7.538 0.140 1.00 54.69 83 ASN A O 1
ATOM 686 N N . ALA A 1 84 ? 20.111 -9.067 0.575 1.00 54.44 84 ALA A N 1
ATOM 687 C CA . ALA A 1 84 ? 19.136 -8.105 1.119 1.00 54.44 84 ALA A CA 1
ATOM 688 C C . ALA A 1 84 ? 19.624 -7.427 2.418 1.00 54.44 84 ALA A C 1
ATOM 690 O O . ALA A 1 84 ? 19.175 -6.340 2.766 1.00 54.44 84 ALA A O 1
ATOM 691 N N . GLN A 1 85 ? 20.573 -8.063 3.107 1.00 51.31 85 GLN A N 1
ATOM 692 C CA . GLN A 1 85 ? 21.129 -7.636 4.391 1.00 51.31 85 GLN A CA 1
ATOM 693 C C . GLN A 1 85 ? 22.190 -6.527 4.268 1.00 51.31 85 GLN A C 1
ATOM 695 O O . GLN A 1 85 ? 22.585 -5.948 5.274 1.00 51.31 85 GLN A O 1
ATOM 700 N N . GLU A 1 86 ? 22.652 -6.225 3.049 1.00 52.53 86 GLU A N 1
ATOM 701 C CA . GLU A 1 86 ? 23.737 -5.265 2.801 1.00 52.53 86 GLU A CA 1
ATOM 702 C C . GLU A 1 86 ? 23.242 -3.844 2.476 1.00 52.53 86 GLU A C 1
ATOM 704 O O . GLU A 1 86 ? 24.042 -2.913 2.420 1.00 52.53 86 GLU A O 1
ATOM 709 N N . ILE A 1 87 ? 21.926 -3.647 2.312 1.00 56.78 87 ILE A N 1
ATOM 710 C CA . ILE A 1 87 ? 21.317 -2.370 1.906 1.00 56.78 87 ILE A CA 1
ATOM 711 C C . ILE A 1 87 ? 21.350 -1.366 3.072 1.00 56.78 87 ILE A C 1
ATOM 713 O O . ILE A 1 87 ? 20.354 -1.075 3.724 1.00 56.78 87 ILE A O 1
ATOM 717 N N . LEU A 1 88 ? 22.534 -0.822 3.340 1.00 54.00 88 LEU A N 1
ATOM 718 C CA . LEU A 1 88 ? 22.738 0.389 4.127 1.00 54.00 88 LEU A CA 1
ATOM 719 C C . LEU A 1 88 ? 22.336 1.620 3.305 1.00 54.00 88 LEU A C 1
ATOM 721 O O . LEU A 1 88 ? 22.367 1.608 2.072 1.00 54.00 88 LEU A O 1
ATOM 725 N N . GLU A 1 89 ? 22.057 2.731 3.987 1.00 56.03 89 GLU A N 1
ATOM 726 C CA . GLU A 1 89 ? 21.618 4.003 3.390 1.00 56.03 89 GLU A CA 1
ATOM 727 C C . GLU A 1 89 ? 22.538 4.557 2.277 1.00 56.03 89 GLU A C 1
ATOM 729 O O . GLU A 1 89 ? 22.133 5.381 1.467 1.00 56.03 89 GLU A O 1
ATOM 734 N N . LYS A 1 90 ? 23.795 4.115 2.190 1.00 54.16 90 LYS A N 1
ATOM 735 C CA . LYS A 1 90 ? 24.716 4.515 1.107 1.00 54.16 90 LYS A CA 1
ATOM 736 C C . LYS A 1 90 ? 24.658 3.595 -0.113 1.00 54.16 90 LYS A C 1
ATOM 738 O O . LYS A 1 90 ? 25.099 3.983 -1.192 1.00 54.16 90 LYS A O 1
ATOM 743 N N . GLN A 1 91 ? 24.118 2.389 0.037 1.00 63.22 91 GLN A N 1
ATOM 744 C CA . GLN A 1 91 ? 23.997 1.421 -1.045 1.00 63.22 91 GLN A CA 1
ATOM 745 C C . GLN A 1 91 ? 22.702 1.596 -1.838 1.00 63.22 91 GLN A C 1
ATOM 747 O O . GLN A 1 91 ? 22.754 1.448 -3.054 1.00 63.22 91 GLN A O 1
ATOM 752 N N . TRP A 1 92 ? 21.576 1.995 -1.226 1.00 64.12 92 TRP A N 1
ATOM 753 C CA . TRP A 1 92 ? 20.322 2.162 -1.985 1.00 64.12 92 TRP A CA 1
ATOM 754 C C . TRP A 1 92 ? 20.452 3.187 -3.112 1.00 64.12 92 TRP A C 1
ATOM 756 O O . TRP A 1 92 ? 19.924 2.950 -4.190 1.00 64.12 92 TRP A O 1
ATOM 766 N N . ALA A 1 93 ? 21.187 4.287 -2.910 1.00 68.44 93 ALA A N 1
ATOM 767 C CA . ALA A 1 93 ? 21.381 5.302 -3.944 1.00 68.44 93 ALA A CA 1
ATOM 768 C C . ALA A 1 93 ? 22.157 4.729 -5.142 1.00 68.44 93 ALA A C 1
ATOM 770 O O . ALA A 1 93 ? 21.818 4.987 -6.301 1.00 68.44 93 ALA A O 1
ATOM 771 N N . ASN A 1 94 ? 23.154 3.882 -4.871 1.00 68.62 94 ASN A N 1
ATOM 772 C CA . ASN A 1 94 ? 23.931 3.192 -5.898 1.00 68.62 94 ASN A CA 1
ATOM 773 C C . ASN A 1 94 ? 23.101 2.102 -6.585 1.00 68.62 94 ASN A C 1
ATOM 775 O O . ASN A 1 94 ? 23.072 2.047 -7.812 1.00 68.62 94 ASN A O 1
ATOM 779 N N . THR A 1 95 ? 22.369 1.288 -5.823 1.00 67.12 95 THR A N 1
ATOM 780 C CA . THR A 1 95 ? 21.452 0.267 -6.345 1.00 67.12 95 THR A CA 1
ATOM 781 C C . THR A 1 95 ? 20.365 0.902 -7.203 1.00 67.12 95 THR A C 1
ATOM 783 O O . THR A 1 95 ? 20.112 0.438 -8.310 1.00 67.12 95 THR A O 1
ATOM 786 N N . TRP A 1 96 ? 19.779 2.013 -6.761 1.00 72.31 96 TRP A N 1
ATOM 787 C CA . TRP A 1 96 ? 18.798 2.782 -7.519 1.00 72.31 96 TRP A CA 1
ATOM 788 C C . TRP A 1 96 ? 19.395 3.323 -8.816 1.00 72.31 96 TRP A C 1
ATOM 790 O O . TRP A 1 96 ? 18.821 3.135 -9.887 1.00 72.31 96 TRP A O 1
ATOM 800 N N . THR A 1 97 ? 20.591 3.912 -8.751 1.00 73.88 97 THR A N 1
ATOM 801 C CA . THR A 1 97 ? 21.306 4.401 -9.939 1.00 73.88 97 THR A CA 1
ATOM 802 C C . THR A 1 97 ? 21.601 3.271 -10.927 1.00 73.88 97 THR A C 1
ATOM 804 O O . THR A 1 97 ? 21.425 3.448 -12.132 1.00 73.88 97 THR A O 1
ATOM 807 N N . LEU A 1 98 ? 22.003 2.093 -10.443 1.00 69.50 98 LEU A N 1
ATOM 808 C CA . LEU A 1 98 ? 22.249 0.907 -11.266 1.00 69.50 98 LEU A CA 1
ATOM 809 C C . LEU A 1 98 ? 20.962 0.367 -11.892 1.00 69.50 98 LEU A C 1
ATOM 811 O O . LEU A 1 98 ? 20.946 0.081 -13.087 1.00 69.50 98 LEU A O 1
ATOM 815 N N . VAL A 1 99 ? 19.877 0.259 -11.126 1.00 69.62 99 VAL A N 1
ATOM 816 C CA . VAL A 1 99 ? 18.564 -0.164 -11.631 1.00 69.62 99 VAL A CA 1
ATOM 817 C C . VAL A 1 99 ? 18.086 0.803 -12.713 1.00 69.62 99 VAL A C 1
ATOM 819 O O . VAL A 1 99 ? 17.779 0.369 -13.818 1.00 69.62 99 VAL A O 1
ATOM 822 N N . VAL A 1 100 ? 18.110 2.113 -12.460 1.00 73.06 100 VAL A N 1
ATOM 823 C CA . VAL A 1 100 ? 17.714 3.138 -13.440 1.00 73.06 100 VAL A CA 1
ATOM 824 C C . VAL A 1 100 ? 18.596 3.092 -14.691 1.00 73.06 100 VAL A C 1
ATOM 826 O O . VAL A 1 100 ? 18.081 3.133 -15.808 1.00 73.06 100 VAL A O 1
ATOM 829 N N . ARG A 1 101 ? 19.919 2.951 -14.532 1.00 73.56 101 ARG A N 1
ATOM 830 C CA . ARG A 1 101 ? 20.863 2.855 -15.656 1.00 73.56 101 ARG A CA 1
ATOM 831 C C . ARG A 1 101 ? 20.609 1.615 -16.515 1.00 73.56 101 ARG A C 1
ATOM 833 O O . ARG A 1 101 ? 20.626 1.726 -17.738 1.00 73.56 101 ARG A O 1
ATOM 840 N N . ASN A 1 102 ? 20.364 0.463 -15.894 1.00 68.75 102 ASN A N 1
ATOM 841 C CA . ASN A 1 102 ? 20.123 -0.801 -16.596 1.00 68.75 102 ASN A CA 1
ATOM 842 C C . ASN A 1 102 ? 18.727 -0.884 -17.219 1.00 68.75 102 ASN A C 1
ATOM 844 O O . ASN A 1 102 ? 18.556 -1.518 -18.257 1.00 68.75 102 ASN A O 1
ATOM 848 N N . LEU A 1 103 ? 17.730 -0.217 -16.634 1.00 67.94 103 LEU A N 1
ATOM 849 C CA . LEU A 1 103 ? 16.400 -0.116 -17.236 1.00 67.94 103 LEU A CA 1
ATOM 850 C C . LEU A 1 103 ? 16.381 0.766 -18.495 1.00 67.94 103 LEU A C 1
ATOM 852 O O . LEU A 1 103 ? 15.453 0.634 -19.300 1.00 67.94 103 LEU A O 1
ATOM 856 N N . GLY A 1 104 ? 17.416 1.596 -18.687 1.00 65.06 104 GLY A N 1
ATOM 857 C CA . GLY A 1 104 ? 17.595 2.494 -19.827 1.00 65.06 104 GLY A CA 1
ATOM 858 C C . GLY A 1 104 ? 16.679 3.722 -19.774 1.00 65.06 104 GLY A C 1
ATOM 859 O O . GLY A 1 104 ? 15.905 3.904 -18.840 1.00 65.06 104 GLY A O 1
ATOM 860 N N . ARG A 1 105 ? 16.705 4.570 -20.814 1.00 65.38 105 ARG A N 1
ATOM 861 C CA . ARG A 1 105 ? 15.727 5.671 -21.001 1.00 65.38 105 ARG A CA 1
ATOM 862 C C . ARG A 1 105 ? 14.366 5.155 -21.508 1.00 65.38 105 ARG A C 1
ATOM 864 O O . ARG A 1 105 ? 13.750 5.760 -22.379 1.00 65.38 105 ARG A O 1
ATOM 871 N N . ASP A 1 106 ? 13.937 4.001 -21.012 1.00 73.94 106 ASP A N 1
ATOM 872 C CA . ASP A 1 106 ? 12.708 3.326 -21.423 1.00 73.94 106 ASP A CA 1
ATOM 873 C C . ASP A 1 106 ? 11.514 3.861 -20.611 1.00 73.94 106 ASP A C 1
ATOM 875 O O . ASP A 1 106 ? 11.650 4.303 -19.464 1.00 73.94 106 ASP A O 1
ATOM 879 N N . GLN A 1 107 ? 10.318 3.755 -21.186 1.00 79.81 107 GLN A N 1
ATOM 880 C CA . GLN A 1 107 ? 9.030 3.985 -20.537 1.00 79.81 107 GLN A CA 1
ATOM 881 C C . GLN A 1 107 ? 8.914 3.274 -19.172 1.00 79.81 107 GLN A C 1
ATOM 883 O O . GLN A 1 107 ? 8.201 3.761 -18.294 1.00 79.81 107 GLN A O 1
ATOM 888 N N . ARG A 1 108 ? 9.658 2.179 -18.934 1.00 78.88 108 ARG A N 1
ATOM 889 C CA . ARG A 1 108 ? 9.746 1.493 -17.626 1.00 78.88 108 ARG A CA 1
ATOM 890 C C . ARG A 1 108 ? 10.243 2.397 -16.492 1.00 78.88 108 ARG A C 1
ATOM 892 O O . ARG A 1 108 ? 9.639 2.386 -15.424 1.00 78.88 108 ARG A O 1
ATOM 899 N N . VAL A 1 109 ? 11.302 3.185 -16.709 1.00 79.62 109 VAL A N 1
ATOM 900 C CA . VAL A 1 109 ? 11.871 4.069 -15.669 1.00 79.62 109 VAL A CA 1
ATOM 901 C C . VAL A 1 109 ? 10.912 5.202 -15.353 1.00 79.62 109 VAL A C 1
ATOM 903 O O . VAL A 1 109 ? 10.644 5.467 -14.186 1.00 79.62 109 VAL A O 1
ATOM 906 N N . LYS A 1 110 ? 10.340 5.828 -16.388 1.00 84.19 110 LYS A N 1
ATOM 907 C CA . LYS A 1 110 ? 9.320 6.871 -16.220 1.00 84.19 110 LYS A CA 1
ATOM 908 C C . LYS A 1 110 ? 8.120 6.345 -15.432 1.00 84.19 110 LYS A C 1
ATOM 910 O O . LYS A 1 110 ? 7.653 6.995 -14.502 1.00 84.19 110 LYS A O 1
ATOM 915 N N . SER A 1 111 ? 7.664 5.145 -15.776 1.00 86.88 111 SER A N 1
ATOM 916 C CA . SER A 1 111 ? 6.522 4.509 -15.126 1.00 86.88 111 SER A CA 1
ATOM 917 C C . SER A 1 111 ? 6.806 4.134 -13.668 1.00 86.88 111 SER A C 1
ATOM 919 O O . SER A 1 111 ? 5.968 4.354 -12.796 1.00 86.88 111 SER A O 1
ATOM 921 N N . LEU A 1 112 ? 8.008 3.626 -13.379 1.00 84.56 112 LEU A N 1
ATOM 922 C CA . LEU A 1 112 ? 8.454 3.340 -12.017 1.00 84.56 112 LEU A CA 1
ATOM 923 C C . LEU A 1 112 ? 8.605 4.621 -11.188 1.00 84.56 112 LEU A C 1
ATOM 925 O O . LEU A 1 112 ? 8.168 4.665 -10.044 1.00 84.56 112 LEU A O 1
ATOM 929 N N . TYR A 1 113 ? 9.164 5.681 -11.773 1.00 84.19 113 TYR A N 1
ATOM 930 C CA . TYR A 1 113 ? 9.261 6.990 -11.133 1.00 84.19 113 TYR A CA 1
ATOM 931 C C . TYR A 1 113 ? 7.869 7.534 -10.791 1.00 84.19 113 TYR A C 1
ATOM 933 O O . TYR A 1 113 ? 7.636 7.928 -9.652 1.00 84.19 113 TYR A O 1
ATOM 941 N N . SER A 1 114 ? 6.919 7.468 -11.730 1.00 87.75 114 SER A N 1
ATOM 942 C CA . SER A 1 114 ? 5.522 7.854 -11.495 1.00 87.75 114 SER A CA 1
ATOM 943 C C . SER A 1 114 ? 4.873 7.060 -10.356 1.00 87.75 114 SER A C 1
ATOM 945 O O . SER A 1 114 ? 4.121 7.632 -9.569 1.00 87.75 114 SER A O 1
ATOM 947 N N . LEU A 1 115 ? 5.177 5.763 -10.234 1.00 87.06 115 LEU A N 1
ATOM 948 C CA . LEU A 1 115 ? 4.691 4.923 -9.139 1.00 87.06 115 LEU A CA 1
ATOM 949 C C . LEU A 1 115 ? 5.272 5.349 -7.782 1.00 87.06 115 LEU A C 1
ATOM 951 O O . LEU A 1 115 ? 4.518 5.499 -6.825 1.00 87.06 115 LEU A O 1
ATOM 955 N N . LEU A 1 116 ? 6.589 5.550 -7.702 1.00 85.44 116 LEU A N 1
ATOM 956 C CA . LEU A 1 116 ? 7.281 5.888 -6.453 1.00 85.44 116 LEU A CA 1
ATOM 957 C C . LEU A 1 116 ? 7.036 7.330 -5.988 1.00 85.44 116 LEU A C 1
ATOM 959 O O . LEU A 1 116 ? 7.214 7.619 -4.815 1.00 85.44 116 LEU A O 1
ATOM 963 N N . HIS A 1 117 ? 6.587 8.222 -6.874 1.00 87.00 117 HIS A N 1
ATOM 964 C CA . HIS A 1 117 ? 6.187 9.595 -6.521 1.00 87.00 117 HIS A CA 1
ATOM 965 C C . HIS A 1 117 ? 4.730 9.696 -6.061 1.00 87.00 117 HIS A C 1
ATOM 967 O O . HIS A 1 117 ? 4.174 10.787 -5.950 1.00 87.00 117 HIS A O 1
ATOM 973 N N . ARG A 1 118 ? 4.054 8.568 -5.829 1.00 84.19 118 ARG A N 1
ATOM 974 C CA . ARG A 1 118 ? 2.703 8.598 -5.274 1.00 84.19 118 ARG A CA 1
ATOM 975 C C . ARG A 1 118 ? 2.756 8.841 -3.772 1.00 84.19 118 ARG A C 1
ATOM 977 O O . ARG A 1 118 ? 3.568 8.243 -3.078 1.00 84.19 118 ARG A O 1
ATOM 984 N N . SER A 1 119 ? 1.792 9.617 -3.274 1.00 82.81 119 SER A N 1
ATOM 985 C CA . SER A 1 119 ? 1.672 10.034 -1.862 1.00 82.81 119 SER A CA 1
ATOM 986 C C . SER A 1 119 ? 1.754 8.918 -0.813 1.00 82.81 119 SER A C 1
ATOM 988 O O . SER A 1 119 ? 1.975 9.198 0.362 1.00 82.81 119 SER A O 1
ATOM 990 N N . TRP A 1 120 ? 1.559 7.650 -1.191 1.00 81.75 120 TRP A N 1
ATOM 991 C CA . TRP A 1 120 ? 1.802 6.527 -0.289 1.00 81.75 120 TRP A CA 1
ATOM 992 C C . TRP A 1 120 ? 3.292 6.372 0.057 1.00 81.75 120 TRP A C 1
ATOM 994 O O . TRP A 1 120 ? 3.606 6.212 1.230 1.00 81.75 120 TRP A O 1
ATOM 1004 N N . PHE A 1 121 ? 4.192 6.481 -0.926 1.00 82.00 121 PHE A N 1
ATOM 1005 C CA . PHE A 1 121 ? 5.645 6.328 -0.756 1.00 82.00 121 PHE A CA 1
ATOM 1006 C C . PHE A 1 121 ? 6.320 7.541 -0.098 1.00 82.00 121 PHE A C 1
ATOM 1008 O O . PHE A 1 121 ? 7.449 7.437 0.360 1.00 82.00 121 PHE A O 1
ATOM 1015 N N . GLU A 1 122 ? 5.633 8.681 -0.009 1.00 77.31 122 GLU A N 1
ATOM 1016 C CA . GLU A 1 122 ? 6.110 9.864 0.726 1.00 77.31 122 GLU A CA 1
ATOM 1017 C C . GLU A 1 122 ? 5.887 9.745 2.245 1.00 77.31 122 GLU A C 1
ATOM 1019 O O . GLU A 1 122 ? 6.275 10.624 3.017 1.00 77.31 122 GLU A O 1
ATOM 1024 N N . ARG A 1 123 ? 5.216 8.681 2.704 1.00 74.00 123 ARG A N 1
ATOM 1025 C CA . ARG A 1 123 ? 4.911 8.488 4.124 1.00 74.00 123 ARG A CA 1
ATOM 1026 C C . ARG A 1 123 ? 6.142 7.984 4.871 1.00 74.00 123 ARG A C 1
ATOM 1028 O O . ARG A 1 123 ? 6.749 6.999 4.478 1.00 74.00 123 ARG A O 1
ATOM 1035 N N . VAL A 1 124 ? 6.400 8.587 6.033 1.00 66.62 124 VAL A N 1
ATOM 1036 C CA . VAL A 1 124 ? 7.518 8.264 6.948 1.00 66.62 124 VAL A CA 1
ATOM 1037 C C . VAL A 1 124 ? 7.584 6.781 7.345 1.00 66.62 124 VAL A C 1
ATOM 1039 O O . VAL A 1 124 ? 8.653 6.277 7.654 1.00 66.62 124 VAL A O 1
ATOM 1042 N N . TRP A 1 125 ? 6.457 6.069 7.322 1.00 59.16 125 TRP A N 1
ATOM 1043 C CA . TRP A 1 125 ? 6.362 4.656 7.712 1.00 59.16 125 TRP A CA 1
ATOM 1044 C C . TRP A 1 125 ? 6.609 3.670 6.560 1.00 59.16 125 TRP A C 1
ATOM 1046 O O . TRP A 1 125 ? 6.406 2.471 6.730 1.00 59.16 125 TRP A O 1
ATOM 1056 N N . VAL A 1 126 ? 6.999 4.166 5.383 1.00 57.91 126 VAL A N 1
ATOM 1057 C CA . VAL A 1 126 ? 7.454 3.353 4.252 1.00 57.91 126 VAL A CA 1
ATOM 1058 C C . VAL A 1 126 ? 8.984 3.359 4.283 1.00 57.91 126 VAL A C 1
ATOM 1060 O O . VAL A 1 126 ? 9.612 4.211 3.659 1.00 57.91 126 VAL A O 1
ATOM 1063 N N . ILE A 1 127 ? 9.573 2.453 5.070 1.00 43.34 127 ILE A N 1
ATOM 1064 C CA . ILE A 1 127 ? 11.025 2.210 5.158 1.00 43.34 127 ILE A CA 1
ATOM 1065 C C . ILE A 1 127 ? 11.278 0.726 4.916 1.00 43.34 127 ILE A C 1
ATOM 1067 O O . ILE A 1 127 ? 10.559 -0.089 5.539 1.00 43.34 127 ILE A O 1
#

pLDDT: mean 79.34, std 12.07, range [43.34, 94.31]

Foldseek 3Di:
DVQVVVVCVVVDDPPDDDDDDDCVPNFDPVDPVSNVVVVVCVVVVCVPDPDDDDDLDDDDPLQVVLVVCVVVLVVQLCVVCVDPVPDDPVVVVVSVVSSLVVVPPDSNNVSVVVSCPGPVVVDPPND

Radius of gyration: 18.46 Å; chains: 1; bounding box: 48×26×45 Å

Secondary structure (DSSP, 8-state):
-HHHHHHHHHH--SSS------HHHHS-TT-HHHHHHHHHHHHHHHHH-S-------S--HHHHHHHHTHHHHHHHHHTT-S-GGG--TTHHHHHHHHHHHHH-SSHHHHHHHHHHTSTTTTSTT--

Sequence (127 aa):
MMNAYLALQSLRYKEKDRVLWTDAICINQNDKEEQSQQIQQLGSIYSGTERVIIWLGEATYDINYVIHHRKHLENTGSKHISNAQEILEKQWANTWTLVVRNLGRDQRVKSLYSLLHRSWFERVWVI